Protein AF-A0A3B0SUM8-F1 (afdb_monomer)

Structure (mmCIF, N/CA/C/O backbone):
data_AF-A0A3B0SUM8-F1
#
_entry.id   AF-A0A3B0SUM8-F1
#
loop_
_atom_site.group_PDB
_atom_site.id
_atom_site.type_symbol
_atom_site.label_atom_id
_atom_site.label_alt_id
_atom_site.label_comp_id
_atom_site.label_asym_id
_atom_site.label_entity_id
_atom_site.label_seq_id
_atom_site.pdbx_PDB_ins_code
_atom_site.Cartn_x
_atom_site.Cartn_y
_atom_site.Cartn_z
_atom_site.occupancy
_atom_site.B_iso_or_equiv
_atom_site.auth_seq_id
_atom_site.auth_comp_id
_atom_site.auth_asym_id
_atom_site.auth_atom_id
_atom_site.pdbx_PDB_model_num
ATOM 1 N N . MET A 1 1 ? -26.288 1.782 33.315 1.00 57.62 1 MET A N 1
ATOM 2 C CA . MET A 1 1 ? -25.985 0.625 32.446 1.00 57.62 1 MET A CA 1
ATOM 3 C C . MET A 1 1 ? -25.688 1.163 31.058 1.00 57.62 1 MET A C 1
ATOM 5 O O . MET A 1 1 ? -26.602 1.651 30.411 1.00 57.62 1 MET A O 1
ATOM 9 N N . THR A 1 2 ? -24.426 1.196 30.636 1.00 71.12 2 THR A N 1
ATOM 10 C CA . THR A 1 2 ? -24.073 1.633 29.279 1.00 71.12 2 THR A CA 1
ATOM 11 C C . THR A 1 2 ? -24.380 0.500 28.303 1.00 71.12 2 THR A C 1
ATOM 13 O O . THR A 1 2 ? -23.924 -0.629 28.485 1.00 71.12 2 THR A O 1
ATOM 16 N N . ALA A 1 3 ? -25.217 0.777 27.303 1.00 78.94 3 ALA A N 1
ATOM 17 C CA . ALA A 1 3 ? -25.518 -0.180 26.248 1.00 78.94 3 ALA A CA 1
ATOM 18 C C . ALA A 1 3 ? -24.224 -0.528 25.495 1.00 78.94 3 ALA A C 1
ATOM 20 O O . ALA A 1 3 ? -23.472 0.368 25.108 1.00 78.94 3 ALA A O 1
ATOM 21 N N . ARG A 1 4 ? -2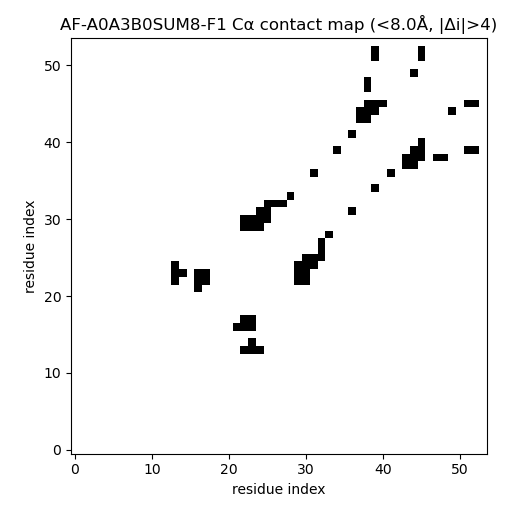3.942 -1.825 25.313 1.00 85.44 4 ARG A N 1
ATOM 22 C CA . ARG A 1 4 ? -22.777 -2.263 24.534 1.00 85.44 4 ARG A CA 1
ATOM 23 C C . ARG A 1 4 ? -23.081 -2.143 23.042 1.00 85.44 4 ARG A C 1
ATOM 25 O O . ARG A 1 4 ? -24.160 -2.576 22.628 1.00 85.44 4 ARG A O 1
ATOM 32 N N . PRO A 1 5 ? -22.145 -1.635 22.229 1.00 87.06 5 PRO A N 1
ATOM 33 C CA . PRO A 1 5 ? -22.273 -1.714 20.781 1.00 87.06 5 PRO A CA 1
ATOM 34 C C . PRO A 1 5 ? -22.356 -3.187 20.359 1.00 87.06 5 PRO A C 1
ATOM 36 O O . PRO A 1 5 ? -21.539 -4.004 20.776 1.00 87.06 5 PRO A O 1
ATOM 39 N N . GLN A 1 6 ? -23.384 -3.526 19.581 1.00 90.94 6 GLN A N 1
ATOM 40 C CA . GLN A 1 6 ? -23.658 -4.911 19.180 1.00 90.94 6 GLN A CA 1
ATOM 41 C C . GLN A 1 6 ? -22.890 -5.319 17.918 1.00 90.94 6 GLN A C 1
ATOM 43 O O . GLN A 1 6 ? -22.574 -6.489 17.759 1.00 90.94 6 GLN A O 1
ATOM 48 N N . ASN A 1 7 ? -22.535 -4.355 17.061 1.00 93.94 7 ASN A N 1
ATOM 49 C CA . ASN A 1 7 ? -21.789 -4.577 15.823 1.00 93.94 7 ASN A CA 1
ATOM 50 C C . ASN A 1 7 ? -20.720 -3.483 15.681 1.00 93.94 7 ASN A C 1
ATOM 52 O O . ASN A 1 7 ? -21.052 -2.347 15.343 1.00 93.94 7 ASN A O 1
ATOM 56 N N . ILE A 1 8 ? -19.453 -3.797 15.970 1.00 94.62 8 ILE A N 1
ATOM 57 C CA . ILE A 1 8 ? -18.323 -2.877 15.757 1.00 94.62 8 ILE A CA 1
ATOM 58 C C . ILE A 1 8 ? -17.546 -3.337 14.526 1.00 94.62 8 ILE A C 1
ATOM 60 O O . ILE A 1 8 ? -17.150 -4.497 14.446 1.00 94.62 8 ILE A O 1
ATOM 64 N N . VAL A 1 9 ? -17.283 -2.415 13.603 1.00 96.88 9 VAL A N 1
ATOM 65 C CA . VAL A 1 9 ? -16.392 -2.623 12.457 1.00 96.88 9 VAL A CA 1
ATOM 66 C C . VAL A 1 9 ? -15.369 -1.496 12.436 1.00 96.88 9 VAL A C 1
ATOM 68 O O . VAL A 1 9 ? -15.717 -0.339 12.665 1.00 96.88 9 VAL A O 1
ATOM 71 N N . ILE A 1 10 ? -14.112 -1.838 12.157 1.00 96.38 10 ILE A N 1
ATOM 72 C CA . ILE A 1 10 ? -13.020 -0.879 11.993 1.00 96.38 10 ILE A CA 1
ATOM 73 C C . ILE A 1 10 ? -12.375 -1.147 10.636 1.00 96.38 10 ILE A C 1
ATOM 75 O O . ILE A 1 10 ? -11.865 -2.238 10.392 1.00 96.38 10 ILE A O 1
ATOM 79 N N . LEU A 1 11 ? -12.405 -0.145 9.762 1.00 97.81 11 LEU A N 1
ATOM 80 C CA . LEU A 1 11 ? -11.662 -0.132 8.509 1.00 97.81 11 LEU A CA 1
ATOM 81 C C . LEU A 1 11 ? -10.383 0.673 8.723 1.00 97.81 11 LEU A C 1
ATOM 83 O O . LEU A 1 11 ? -10.438 1.820 9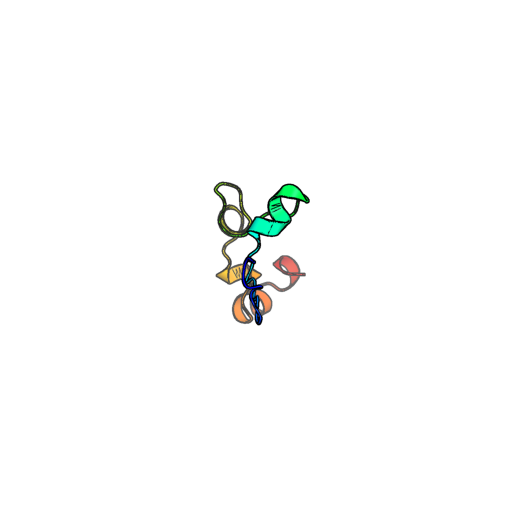.166 1.00 97.81 11 LEU A O 1
ATOM 87 N N . THR A 1 12 ? -9.243 0.077 8.404 1.00 97.69 12 THR A N 1
ATOM 88 C CA . THR A 1 12 ? -7.930 0.710 8.531 1.00 97.69 12 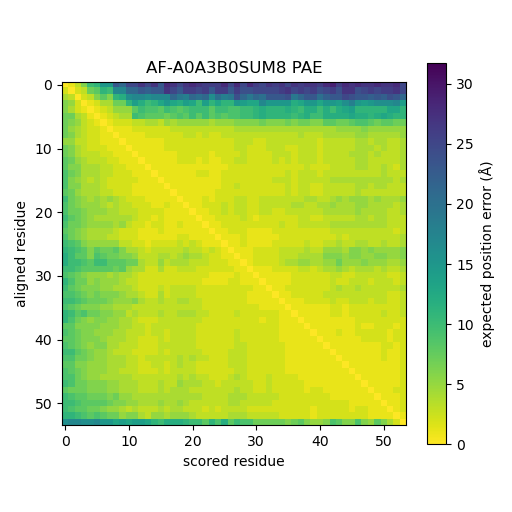THR A CA 1
ATOM 89 C C . THR A 1 12 ? -7.273 0.863 7.162 1.00 97.69 12 THR A C 1
ATOM 91 O O . THR A 1 12 ? -7.698 0.273 6.169 1.00 97.69 12 THR A O 1
ATOM 94 N N . GLY A 1 13 ? -6.233 1.690 7.104 1.00 96.50 13 GLY A N 1
ATOM 95 C CA . GLY A 1 13 ? -5.343 1.809 5.951 1.00 96.50 13 GLY A CA 1
ATOM 96 C C . GLY A 1 13 ? -3.889 1.630 6.377 1.00 96.50 13 GLY A C 1
ATOM 97 O O . GLY A 1 13 ? -3.613 1.382 7.549 1.00 96.50 13 GLY A O 1
ATOM 98 N N . SER A 1 14 ? -2.950 1.835 5.448 1.00 96.62 14 SER A N 1
ATOM 99 C CA . SER A 1 14 ? -1.507 1.659 5.698 1.00 96.62 14 SER A CA 1
ATOM 100 C C . SER A 1 14 ? -0.969 2.468 6.885 1.00 96.62 14 SER A C 1
ATOM 102 O O . SER A 1 14 ? 0.035 2.087 7.472 1.00 96.62 14 SER A O 1
ATOM 104 N N . GLY A 1 15 ? -1.635 3.569 7.257 1.00 96.31 15 GLY A N 1
ATOM 105 C CA . GLY A 1 15 ? -1.249 4.403 8.398 1.00 96.31 15 GLY A CA 1
ATOM 106 C C . GLY A 1 15 ? -1.202 3.650 9.730 1.00 96.31 15 GLY A C 1
ATOM 107 O O . GLY A 1 15 ? -0.354 3.957 10.556 1.00 96.31 15 GLY A O 1
ATOM 108 N N . VAL A 1 16 ? -2.028 2.611 9.916 1.00 97.31 16 VAL A N 1
ATOM 109 C CA . VAL A 1 16 ? -1.999 1.804 11.151 1.00 97.31 16 VAL A CA 1
ATOM 110 C C . VAL A 1 16 ? -0.673 1.051 11.326 1.00 97.31 16 VAL A C 1
ATOM 112 O O . VAL A 1 16 ? -0.299 0.706 12.441 1.00 97.31 16 VAL A O 1
ATOM 115 N N . SER A 1 17 ? 0.054 0.804 10.234 1.00 96.44 17 SER A N 1
ATOM 116 C CA . SER A 1 17 ? 1.327 0.077 10.240 1.00 96.44 17 SER A CA 1
ATOM 117 C C . SER A 1 17 ? 2.551 0.994 10.334 1.00 96.44 17 SER A C 1
ATOM 119 O O . SER A 1 17 ? 3.663 0.489 10.486 1.00 96.44 17 SER A O 1
ATOM 121 N N . ALA A 1 18 ? 2.373 2.321 10.286 1.00 96.19 18 ALA A N 1
ATOM 122 C CA . ALA A 1 18 ? 3.475 3.285 10.328 1.00 96.19 18 ALA A CA 1
ATOM 123 C C . ALA A 1 18 ? 4.317 3.144 11.607 1.00 96.19 18 ALA A C 1
ATOM 125 O O . ALA A 1 18 ? 5.544 3.094 11.550 1.00 96.19 18 ALA A O 1
ATOM 126 N N . GLU A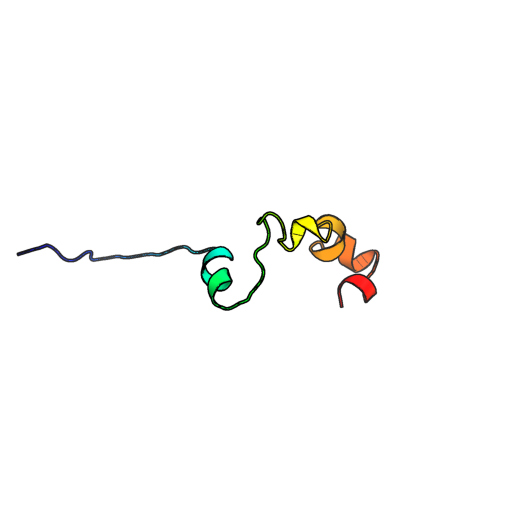 1 19 ? 3.660 2.977 12.758 1.00 96.12 19 GLU A N 1
ATOM 127 C CA . GLU A 1 19 ? 4.324 2.783 14.057 1.00 96.12 19 GLU A CA 1
ATOM 128 C C . GLU A 1 19 ? 5.049 1.431 14.169 1.00 96.12 19 GLU A C 1
ATOM 130 O O . GLU A 1 19 ? 5.891 1.245 15.042 1.00 96.12 19 GLU A O 1
ATOM 135 N N . SER A 1 20 ? 4.766 0.494 13.259 1.00 97.06 20 SER A N 1
ATOM 136 C CA . SER A 1 20 ? 5.485 -0.782 13.133 1.00 97.06 20 SER A CA 1
ATOM 137 C C . SER A 1 20 ? 6.680 -0.704 12.172 1.00 97.06 20 SER A C 1
ATOM 139 O O . SER A 1 20 ? 7.289 -1.727 11.873 1.00 97.06 20 SER A O 1
ATOM 141 N N . GLY A 1 21 ? 7.010 0.486 11.658 1.00 94.69 21 GLY A N 1
ATOM 142 C CA . GLY A 1 21 ? 8.124 0.698 10.730 1.00 94.69 21 GLY A CA 1
ATOM 143 C C . GLY A 1 21 ? 7.807 0.383 9.265 1.00 94.69 21 GLY A C 1
ATOM 144 O O . GLY A 1 21 ? 8.712 0.395 8.432 1.00 94.69 21 GLY A O 1
ATOM 145 N N . VAL A 1 22 ? 6.542 0.119 8.921 1.00 95.06 22 VAL A N 1
ATOM 146 C CA . VAL A 1 22 ? 6.121 -0.076 7.527 1.00 95.06 22 VAL A CA 1
ATOM 147 C C . VAL A 1 22 ? 5.805 1.283 6.909 1.00 95.06 22 VAL A C 1
ATOM 149 O O . VAL A 1 22 ? 4.948 2.013 7.404 1.00 95.06 22 VAL A O 1
ATOM 152 N N . ALA A 1 23 ? 6.485 1.623 5.812 1.00 94.44 23 ALA A N 1
ATOM 153 C CA . ALA A 1 23 ? 6.237 2.872 5.097 1.00 94.44 23 ALA A CA 1
ATOM 154 C C . ALA A 1 23 ? 4.793 2.936 4.574 1.00 94.44 23 ALA A C 1
ATOM 156 O O . ALA A 1 23 ? 4.270 1.965 4.024 1.00 94.44 23 ALA A O 1
ATOM 157 N N . THR A 1 24 ? 4.151 4.097 4.705 1.00 96.88 24 THR A N 1
ATOM 158 C CA . THR A 1 24 ? 2.817 4.314 4.140 1.00 96.88 24 THR A CA 1
ATOM 159 C C . THR A 1 24 ? 2.903 4.769 2.685 1.00 96.88 24 THR A C 1
ATOM 161 O O . THR A 1 24 ? 3.949 5.175 2.176 1.00 96.88 24 THR A O 1
ATOM 164 N N . PHE A 1 25 ? 1.766 4.729 1.998 1.00 96.81 25 PHE A N 1
ATOM 165 C CA . PHE A 1 25 ? 1.694 5.102 0.592 1.00 96.81 25 PHE A CA 1
ATOM 166 C C . PHE A 1 25 ? 1.833 6.607 0.335 1.00 96.81 25 PHE A C 1
ATOM 168 O O . PHE A 1 25 ? 2.508 6.994 -0.614 1.00 96.81 25 PHE A O 1
ATOM 175 N N . ARG A 1 26 ? 1.172 7.453 1.138 1.00 95.44 26 ARG A N 1
ATOM 176 C CA . ARG A 1 26 ? 0.934 8.876 0.815 1.00 95.44 26 ARG A CA 1
ATOM 177 C C . ARG A 1 26 ? 1.545 9.874 1.798 1.00 95.44 26 ARG A C 1
ATOM 179 O O . ARG A 1 26 ? 1.291 11.067 1.657 1.00 95.44 26 ARG A O 1
ATOM 186 N N . ASP A 1 27 ? 2.321 9.417 2.777 1.00 92.88 27 ASP A N 1
ATOM 187 C CA . ASP A 1 27 ? 3.081 10.345 3.615 1.00 92.88 27 ASP A CA 1
ATOM 188 C C . ASP A 1 27 ? 4.110 11.123 2.789 1.00 92.88 27 ASP A C 1
ATOM 190 O O . ASP A 1 27 ? 4.485 10.716 1.687 1.00 92.88 27 ASP A O 1
ATOM 194 N N . LYS A 1 28 ? 4.596 12.235 3.351 1.00 90.44 28 LYS A N 1
ATOM 195 C CA . LYS A 1 28 ? 5.593 13.115 2.722 1.00 90.44 28 LYS A CA 1
ATOM 196 C C . LYS A 1 28 ? 6.807 12.349 2.174 1.00 90.44 28 LYS A C 1
ATOM 198 O O . LYS A 1 28 ? 7.273 12.676 1.090 1.00 90.44 28 LYS A O 1
ATOM 203 N N . ASP A 1 29 ? 7.266 11.332 2.903 1.00 88.75 29 ASP A N 1
ATOM 204 C CA . ASP A 1 29 ? 8.388 10.461 2.520 1.00 88.75 29 ASP A CA 1
ATOM 205 C C . ASP A 1 29 ? 7.925 9.010 2.238 1.00 88.75 29 ASP A C 1
ATOM 207 O O . ASP A 1 29 ? 8.695 8.046 2.357 1.00 88.75 29 ASP A O 1
ATOM 211 N N . GLY A 1 30 ? 6.640 8.855 1.901 1.00 91.94 30 GLY A N 1
ATOM 212 C CA . GLY A 1 30 ? 5.969 7.586 1.630 1.00 91.94 30 GLY A CA 1
ATOM 213 C C . GLY A 1 30 ? 6.349 6.960 0.287 1.00 91.94 30 GLY A C 1
ATOM 214 O O . GLY A 1 30 ? 7.116 7.515 -0.499 1.00 91.94 30 GLY A O 1
ATOM 215 N N . VAL A 1 31 ? 5.799 5.777 0.013 1.00 95.69 31 VAL A N 1
ATOM 216 C CA . VAL A 1 31 ? 6.148 4.973 -1.173 1.00 95.69 31 VAL A CA 1
ATOM 217 C C . VAL A 1 31 ? 5.885 5.737 -2.476 1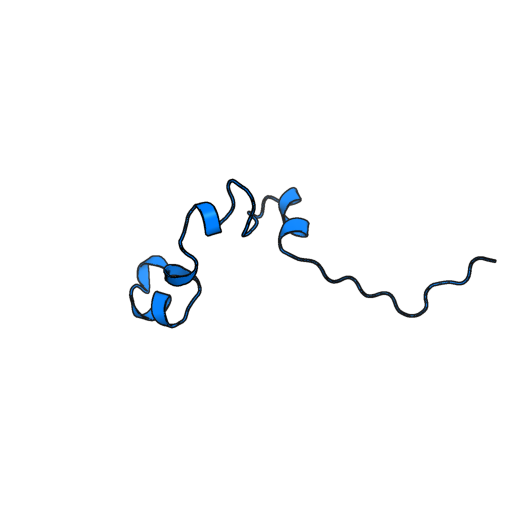.00 95.69 31 VAL A C 1
ATOM 219 O O . VAL A 1 31 ? 6.754 5.774 -3.344 1.00 95.69 31 VAL A O 1
ATOM 222 N N . TRP A 1 32 ? 4.748 6.429 -2.593 1.00 94.88 32 TRP A N 1
ATOM 223 C CA . TRP A 1 32 ? 4.390 7.167 -3.814 1.00 94.88 32 TRP A CA 1
ATOM 224 C C . TRP A 1 32 ? 5.098 8.507 -3.985 1.00 94.88 32 TRP A C 1
ATOM 226 O O . TRP A 1 32 ? 5.020 9.103 -5.053 1.00 94.88 32 TRP A O 1
ATOM 236 N N . ALA A 1 33 ? 5.801 8.982 -2.958 1.00 93.94 33 ALA A N 1
ATOM 237 C CA . ALA A 1 33 ? 6.727 10.098 -3.115 1.00 93.94 33 ALA A CA 1
ATOM 238 C C . ALA A 1 33 ? 8.068 9.644 -3.725 1.00 93.94 33 ALA A C 1
ATOM 240 O O . ALA A 1 33 ? 8.829 10.478 -4.207 1.00 93.94 33 ALA A O 1
ATOM 241 N N . LYS A 1 34 ? 8.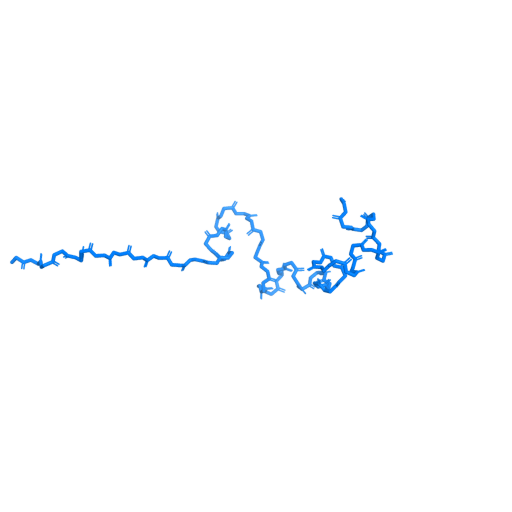360 8.335 -3.693 1.00 93.12 34 LYS A N 1
ATOM 242 C CA . LYS A 1 34 ? 9.621 7.734 -4.156 1.00 93.12 34 LYS A CA 1
ATOM 243 C C . LYS A 1 34 ? 9.494 7.035 -5.511 1.00 93.12 34 LYS A C 1
ATOM 245 O O . LYS A 1 34 ? 10.455 7.044 -6.269 1.00 93.12 34 LYS A O 1
ATOM 250 N N . TYR A 1 35 ? 8.329 6.460 -5.804 1.00 93.94 35 TYR A N 1
ATOM 251 C CA . TYR A 1 35 ? 8.047 5.713 -7.033 1.00 93.94 35 TYR A CA 1
ATOM 252 C C . TYR A 1 35 ? 6.716 6.168 -7.641 1.00 93.94 35 TYR A C 1
ATOM 254 O O . TYR A 1 35 ? 5.761 6.411 -6.897 1.00 93.94 35 TYR A O 1
ATOM 262 N N . ASP A 1 36 ? 6.610 6.243 -8.973 1.00 95.69 36 ASP A N 1
ATOM 263 C CA . ASP A 1 36 ? 5.300 6.406 -9.615 1.00 95.69 36 ASP A CA 1
ATOM 264 C C . ASP A 1 36 ? 4.530 5.084 -9.510 1.00 95.69 36 ASP A C 1
ATOM 266 O O . ASP A 1 36 ? 4.950 4.044 -10.016 1.00 95.69 36 ASP A O 1
ATOM 270 N N . TYR A 1 37 ? 3.365 5.116 -8.862 1.00 94.62 37 TYR A N 1
ATOM 271 C CA . TYR A 1 37 ? 2.513 3.938 -8.703 1.00 94.62 37 TYR A CA 1
ATOM 272 C C . TYR A 1 37 ? 2.077 3.318 -10.028 1.00 94.62 37 TYR A C 1
ATOM 274 O O . TYR A 1 37 ? 1.741 2.136 -10.065 1.00 94.62 37 TYR A O 1
ATOM 282 N N . ARG A 1 38 ? 2.069 4.095 -11.114 1.00 96.75 38 ARG A N 1
ATOM 283 C CA . ARG A 1 38 ? 1.727 3.584 -12.443 1.00 96.75 38 ARG A CA 1
ATOM 284 C C . ARG A 1 38 ? 2.794 2.644 -12.980 1.00 96.75 38 ARG A C 1
ATOM 286 O O . ARG A 1 38 ? 2.444 1.710 -13.689 1.00 96.75 38 ARG A O 1
ATOM 293 N N . GLU A 1 39 ? 4.051 2.855 -12.608 1.00 97.31 39 GLU A N 1
ATOM 294 C CA . GLU A 1 39 ? 5.174 2.020 -13.035 1.00 97.31 39 GLU A CA 1
ATOM 295 C C . GLU A 1 39 ? 5.274 0.743 -12.198 1.00 97.31 39 GLU A C 1
ATOM 297 O O . GLU A 1 39 ? 5.603 -0.309 -12.731 1.00 97.31 39 GLU A O 1
ATOM 302 N N . VAL A 1 40 ? 4.936 0.809 -10.904 1.00 96.12 40 VAL A N 1
ATOM 303 C CA . VAL A 1 40 ? 5.214 -0.305 -9.975 1.00 96.12 40 VAL A CA 1
ATOM 304 C C . VAL A 1 40 ? 3.987 -1.037 -9.427 1.00 96.12 40 VAL A C 1
ATOM 306 O O . VAL A 1 40 ? 4.127 -2.095 -8.824 1.00 96.12 40 VAL A O 1
ATOM 309 N N . ALA A 1 41 ? 2.776 -0.504 -9.605 1.00 96.50 41 ALA A N 1
ATOM 310 C CA . ALA A 1 41 ? 1.548 -1.084 -9.049 1.00 96.50 41 ALA A CA 1
ATOM 311 C C . ALA A 1 41 ? 0.402 -1.163 -10.066 1.00 96.50 41 ALA A C 1
ATOM 313 O O . ALA A 1 41 ? -0.773 -1.031 -9.713 1.00 96.50 41 ALA A O 1
ATOM 314 N N . THR A 1 42 ? 0.743 -1.400 -11.332 1.00 97.50 42 THR A N 1
ATOM 315 C CA . THR A 1 42 ? -0.223 -1.711 -12.390 1.00 97.50 42 THR A CA 1
ATOM 316 C C . THR A 1 42 ? 0.245 -2.918 -13.207 1.00 97.50 42 THR A C 1
ATOM 318 O O . THR A 1 42 ? 1.452 -3.175 -13.280 1.00 97.50 42 THR A O 1
ATOM 321 N N . PRO A 1 43 ? -0.678 -3.667 -13.837 1.00 97.69 43 PRO A N 1
ATOM 322 C CA . PRO A 1 43 ? -0.310 -4.712 -14.788 1.00 97.69 43 PRO A CA 1
ATOM 323 C C . PRO A 1 43 ? 0.557 -4.187 -15.937 1.00 97.69 43 PRO A C 1
ATOM 325 O O . PRO A 1 43 ? 1.496 -4.860 -16.352 1.00 97.69 43 PRO A O 1
ATOM 328 N N . GLU A 1 44 ? 0.264 -2.984 -16.434 1.00 98.06 44 GLU A N 1
ATOM 329 C CA . GLU A 1 44 ? 1.010 -2.344 -17.518 1.00 98.06 44 GLU A CA 1
ATOM 330 C C . GLU A 1 44 ? 2.438 -1.995 -17.088 1.00 98.06 44 GLU A C 1
ATOM 332 O O . GLU A 1 44 ? 3.374 -2.238 -17.844 1.00 98.06 44 GLU A O 1
ATOM 337 N N . GLY A 1 45 ? 2.611 -1.480 -15.868 1.00 97.44 45 GLY A N 1
ATOM 338 C CA . GLY A 1 45 ? 3.918 -1.190 -15.281 1.00 97.44 45 GLY A CA 1
ATOM 339 C C . GLY A 1 45 ? 4.771 -2.448 -15.125 1.00 97.44 45 GLY A C 1
ATOM 340 O O . GLY A 1 45 ? 5.908 -2.486 -15.589 1.00 97.44 45 GLY A O 1
ATOM 341 N N . PHE A 1 46 ? 4.178 -3.528 -14.603 1.00 97.69 46 PHE A N 1
ATOM 342 C CA . PHE A 1 46 ? 4.851 -4.827 -14.539 1.00 97.69 46 PHE A CA 1
ATOM 343 C C . PHE A 1 46 ? 5.214 -5.364 -15.930 1.00 97.69 46 PHE A C 1
ATOM 345 O O . PHE A 1 46 ? 6.309 -5.877 -16.114 1.00 97.69 46 PHE A O 1
ATOM 352 N N . ALA A 1 47 ? 4.325 -5.251 -16.921 1.00 98.06 47 ALA A N 1
ATOM 353 C CA . ALA A 1 47 ? 4.611 -5.698 -18.285 1.00 98.06 47 ALA A CA 1
ATOM 354 C C . ALA A 1 47 ? 5.716 -4.868 -18.967 1.00 98.06 47 ALA A C 1
ATOM 356 O O . ALA A 1 47 ? 6.444 -5.404 -19.803 1.00 98.06 47 ALA A O 1
ATOM 357 N N . ALA A 1 48 ? 5.828 -3.581 -18.625 1.00 97.81 48 ALA A N 1
ATOM 358 C CA . ALA A 1 48 ? 6.838 -2.677 -19.162 1.00 97.81 48 ALA A CA 1
ATOM 359 C C . ALA A 1 48 ? 8.233 -2.935 -18.569 1.00 97.81 48 ALA A C 1
ATOM 361 O O . ALA A 1 48 ? 9.201 -2.989 -19.326 1.00 97.81 48 ALA A O 1
ATOM 362 N N . ASP A 1 49 ? 8.337 -3.125 -17.249 1.00 97.31 49 ASP A N 1
ATOM 363 C CA . ASP A 1 49 ? 9.597 -3.455 -16.573 1.00 97.31 49 ASP A CA 1
ATOM 364 C C . ASP A 1 49 ? 9.378 -4.413 -15.383 1.00 97.31 49 ASP A C 1
ATOM 366 O O . ASP A 1 49 ? 9.259 -3.982 -1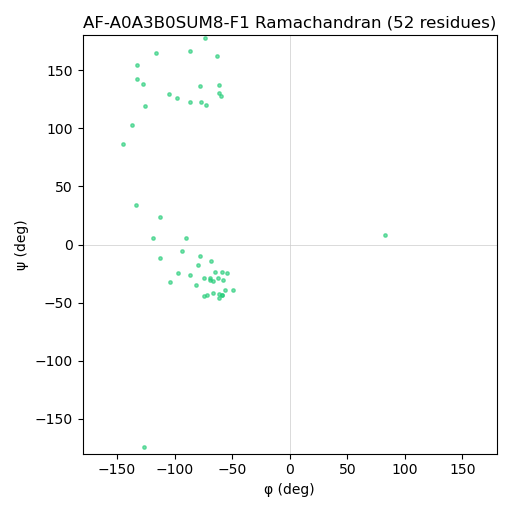4.231 1.00 97.31 49 ASP A O 1
ATOM 370 N N . PRO A 1 50 ? 9.361 -5.738 -15.623 1.00 96.31 50 PRO A N 1
ATOM 371 C CA . PRO A 1 50 ? 9.213 -6.714 -14.549 1.00 96.31 50 PRO A CA 1
ATOM 372 C C . PRO A 1 50 ? 10.365 -6.678 -13.540 1.00 96.31 50 PRO A C 1
ATOM 374 O O . PRO A 1 50 ? 10.158 -7.037 -12.388 1.00 96.31 50 PRO A O 1
ATOM 377 N N . ALA A 1 51 ? 11.576 -6.283 -13.951 1.00 96.81 51 ALA A N 1
ATOM 378 C CA . ALA A 1 51 ? 12.750 -6.291 -13.077 1.00 96.81 51 ALA A CA 1
ATOM 379 C C . ALA A 1 51 ? 12.717 -5.145 -12.057 1.00 96.81 51 ALA A C 1
ATOM 381 O O . ALA A 1 51 ? 13.250 -5.294 -10.963 1.00 96.81 51 ALA A O 1
ATOM 382 N N . LEU A 1 52 ? 12.072 -4.026 -12.401 1.00 94.38 52 LEU A N 1
ATOM 383 C CA . LEU A 1 52 ? 11.803 -2.925 -11.476 1.00 94.38 52 LEU A CA 1
ATOM 384 C C . LEU A 1 52 ? 10.769 -3.293 -10.397 1.00 94.38 52 LEU A C 1
ATOM 386 O O . LEU A 1 52 ? 10.799 -2.731 -9.303 1.00 94.38 52 LEU A O 1
ATOM 390 N N . VAL A 1 53 ? 9.844 -4.208 -10.702 1.00 94.00 53 VAL A N 1
ATOM 391 C CA . VAL A 1 53 ? 8.727 -4.577 -9.813 1.00 94.00 53 VAL A CA 1
ATOM 392 C C . VAL A 1 53 ? 9.005 -5.839 -8.981 1.00 94.00 53 VAL A C 1
ATOM 394 O O . VAL A 1 53 ? 8.383 -6.012 -7.931 1.00 94.00 53 VAL A O 1
ATOM 397 N N . HIS A 1 54 ? 9.893 -6.722 -9.447 1.00 82.88 54 HIS A N 1
ATOM 398 C CA . HIS A 1 54 ? 10.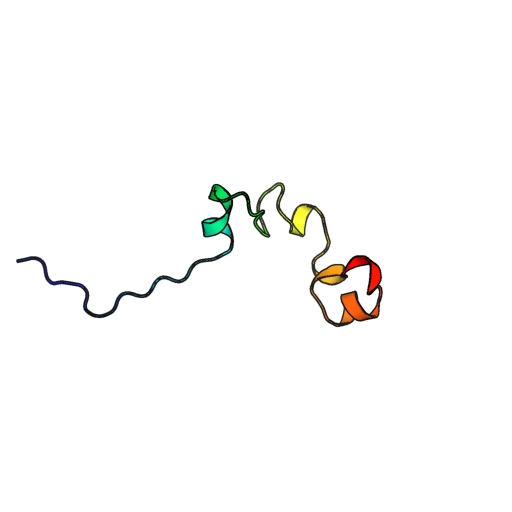183 -8.032 -8.844 1.00 82.88 54 HIS A CA 1
ATOM 399 C C . HIS A 1 54 ? 11.111 -7.964 -7.623 1.00 82.88 54 HIS A C 1
ATOM 401 O O . HIS A 1 54 ? 12.079 -7.173 -7.633 1.00 82.88 54 HIS A O 1
#

Sequence (54 aa):
MTARPQNIVILTGSGVSAESGVATFRDKDGVWAKYDYREVATPEGFAADPALVH

Nearest PDB structures (foldseek):
  1m2k-assembly1_A  TM=9.353E-01  e=4.547E-04  Archaeoglobus fulgidus
  1m2h-assembly1_A  TM=9.421E-01  e=1.496E-03  Archaeoglobus fulgidus
  1m2j-assembly1_A  TM=9.437E-01  e=3.148E-03  Archaeoglobus fulgidus

Organism: NCBI:txid652676

Foldseek 3Di:
DDDDDPDDDDDDACVVCVVVVDFHCDPPPGPCVPDPCVLAPDPVNCVVPVPVND

Secondary structure (DSSP, 8-state):
-PPPPS-------GGGGGGGTPPPSSSTTSHHHHS-HHHHSSHHHHHH-HHHH-

pLDDT: mean 93.57, std 6.99, range [57.62, 98.06]

Radius of gyration: 17.83 Å; Cα contacts (8 Å, |Δi|>4): 40; chains: 1; bounding box: 39×21×52 Å

InterPro domains:
  IPR003000 Sirtuin family [PF02146] (13-52)
  IPR029035 DHS-like NAD/FAD-binding domain superfamily [SSF52467] (5-53)

Solvent-accessible surface area (backbone atoms only — not comparable to full-atom values): 3605 Å² total; per-residue (Å²): 135,84,83,75,84,90,79,86,84,84,88,82,60,58,69,78,39,40,90,74,72,41,82,27,56,80,47,91,87,12,5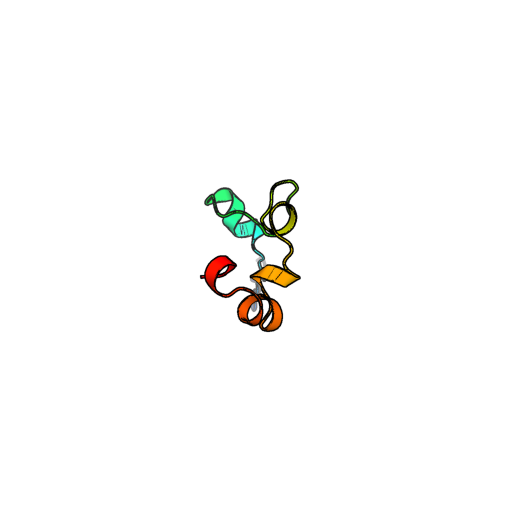2,56,68,77,42,63,54,65,52,62,71,36,74,67,18,36,71,73,41,49,76,82,57,104

Mean predicted aligned error: 4.54 Å